Protein AF-A0A931ZQF8-F1 (afdb_monomer_lite)

Structure (mmCIF, N/CA/C/O backbone):
data_AF-A0A931ZQF8-F1
#
_entry.id   AF-A0A931ZQF8-F1
#
loop_
_atom_site.group_PDB
_atom_site.id
_atom_site.type_symbol
_atom_site.label_atom_id
_atom_site.label_alt_id
_atom_site.label_comp_id
_atom_site.label_asym_id
_atom_site.label_entity_id
_atom_site.label_seq_id
_atom_site.pdbx_PDB_ins_code
_atom_site.Cartn_x
_atom_site.Cartn_y
_atom_site.Cartn_z
_atom_site.occupancy
_atom_site.B_iso_or_equiv
_atom_site.auth_seq_id
_atom_site.auth_comp_id
_atom_site.auth_asym_id
_atom_site.auth_atom_id
_atom_site.pdbx_PDB_model_num
ATOM 1 N N . MET A 1 1 ? -2.826 -1.273 -15.864 1.00 60.41 1 MET A N 1
ATOM 2 C CA . MET A 1 1 ? -3.463 -1.025 -14.550 1.00 60.41 1 MET A CA 1
ATOM 3 C C . MET A 1 1 ? -2.415 -1.262 -13.481 1.00 60.41 1 MET A C 1
ATOM 5 O O . MET A 1 1 ? -1.889 -2.369 -13.415 1.00 60.41 1 MET A O 1
ATOM 9 N N . HIS A 1 2 ? -2.052 -0.219 -12.739 1.00 87.06 2 HIS A N 1
ATOM 10 C CA . HIS A 1 2 ? -0.838 -0.206 -11.914 1.00 87.06 2 HIS A CA 1
ATOM 11 C C . HIS A 1 2 ? -1.111 -0.041 -10.413 1.00 87.06 2 HIS A C 1
ATOM 13 O O . HIS A 1 2 ? -0.201 -0.251 -9.619 1.00 87.06 2 HIS A O 1
ATOM 19 N N . SER A 1 3 ? -2.354 0.259 -10.031 1.00 94.12 3 SER A N 1
ATOM 20 C CA . SER A 1 3 ? -2.765 0.504 -8.646 1.00 94.12 3 SER A CA 1
ATOM 21 C C . SER A 1 3 ? -3.720 -0.589 -8.164 1.00 94.12 3 SER A C 1
ATOM 23 O O . SER A 1 3 ? -4.728 -0.880 -8.817 1.00 94.12 3 SER A O 1
ATOM 25 N N . PHE A 1 4 ? -3.403 -1.203 -7.028 1.00 96.31 4 PHE A N 1
ATOM 26 C CA . PHE A 1 4 ? -4.136 -2.324 -6.440 1.00 96.31 4 PHE A CA 1
ATOM 27 C C . PHE A 1 4 ? -4.517 -1.999 -4.997 1.00 96.31 4 PHE A C 1
ATOM 29 O O . PHE A 1 4 ? -3.700 -1.491 -4.232 1.00 96.31 4 PHE A O 1
ATOM 36 N N . LEU A 1 5 ? -5.757 -2.312 -4.632 1.00 96.88 5 LEU A N 1
ATOM 37 C CA . LEU A 1 5 ? -6.289 -2.172 -3.285 1.00 96.88 5 LEU A CA 1
ATOM 38 C C . LEU A 1 5 ? -6.560 -3.562 -2.720 1.00 96.88 5 LEU A C 1
ATOM 40 O O . LEU A 1 5 ? -7.428 -4.271 -3.223 1.00 96.88 5 LEU A O 1
ATOM 44 N N . ILE A 1 6 ? -5.833 -3.938 -1.677 1.00 96.62 6 ILE A N 1
ATOM 45 C CA . ILE A 1 6 ? -6.006 -5.202 -0.970 1.00 96.62 6 ILE A CA 1
ATOM 46 C C . ILE A 1 6 ? -6.767 -4.928 0.319 1.00 96.62 6 ILE A C 1
ATOM 48 O O . ILE A 1 6 ? -6.332 -4.150 1.169 1.00 96.62 6 ILE A O 1
ATOM 52 N N . VAL A 1 7 ? -7.924 -5.567 0.454 1.00 95.81 7 VAL A N 1
ATOM 53 C CA . VAL A 1 7 ? -8.791 -5.426 1.622 1.00 95.81 7 VAL A CA 1
ATOM 54 C C . VAL A 1 7 ? -8.736 -6.719 2.420 1.00 95.81 7 VAL A C 1
ATOM 56 O O . VAL A 1 7 ? -9.152 -7.771 1.939 1.00 95.81 7 VAL A O 1
ATOM 59 N N . SER A 1 8 ? -8.196 -6.650 3.636 1.00 94.31 8 SER A N 1
ATOM 60 C CA . SER A 1 8 ? -8.073 -7.802 4.534 1.00 94.31 8 SER A CA 1
ATOM 61 C C . SER A 1 8 ? -7.915 -7.343 5.974 1.00 94.31 8 SER A C 1
ATOM 63 O O . SER A 1 8 ? -6.987 -6.596 6.282 1.00 94.31 8 SER A O 1
ATOM 65 N N . ARG A 1 9 ? -8.754 -7.851 6.884 1.00 92.00 9 ARG A N 1
ATOM 66 C CA . ARG A 1 9 ? -8.590 -7.624 8.334 1.00 92.00 9 ARG A CA 1
ATOM 67 C C . ARG A 1 9 ? -7.355 -8.327 8.898 1.00 92.00 9 ARG A C 1
ATOM 69 O O . ARG A 1 9 ? -6.797 -7.873 9.890 1.00 92.00 9 ARG A O 1
ATOM 76 N N . ASP A 1 10 ? -6.925 -9.408 8.257 1.00 90.62 10 ASP A N 1
ATOM 77 C CA . ASP A 1 10 ? -5.730 -10.151 8.630 1.00 90.62 10 ASP A CA 1
ATOM 78 C C . ASP A 1 10 ? -4.498 -9.536 7.939 1.00 90.62 10 ASP A C 1
ATOM 80 O O . ASP A 1 10 ? -4.316 -9.680 6.722 1.00 90.62 10 ASP A O 1
ATOM 84 N N . LYS A 1 11 ? -3.666 -8.840 8.735 1.00 88.88 11 LYS A N 1
ATOM 85 C CA . LYS A 1 11 ? -2.397 -8.219 8.303 1.00 88.88 11 LYS A CA 1
ATOM 86 C C . LYS A 1 11 ? -1.439 -9.249 7.713 1.00 88.88 11 LYS A C 1
ATOM 88 O O . LYS A 1 11 ? -0.795 -8.996 6.695 1.00 88.88 11 LYS A O 1
ATOM 93 N N . LYS A 1 12 ? -1.369 -10.427 8.334 1.00 85.50 12 LYS A N 1
ATOM 94 C CA . LYS A 1 12 ? -0.458 -11.499 7.940 1.00 85.50 12 LYS A CA 1
ATOM 95 C C . LYS A 1 12 ? -0.829 -12.033 6.570 1.00 85.50 12 LYS A C 1
ATOM 97 O O . LYS A 1 12 ? 0.009 -12.071 5.669 1.00 85.50 12 LYS A O 1
ATOM 102 N N . LYS A 1 13 ? -2.108 -12.353 6.388 1.00 86.88 13 LYS A N 1
ATOM 103 C CA . LYS A 1 13 ? -2.641 -12.816 5.106 1.00 86.88 13 LYS A CA 1
ATOM 104 C C . LYS A 1 13 ? -2.420 -11.806 3.981 1.00 86.88 13 LYS A C 1
ATOM 106 O O . LYS A 1 13 ? -1.996 -12.192 2.892 1.00 86.88 13 LYS A O 1
ATOM 111 N N . ALA A 1 14 ? -2.665 -10.523 4.248 1.00 91.44 14 ALA A N 1
ATOM 112 C CA . ALA A 1 14 ? -2.445 -9.467 3.267 1.00 91.44 14 ALA A CA 1
ATOM 113 C C . ALA A 1 14 ? -0.979 -9.391 2.835 1.00 91.44 14 ALA A C 1
ATOM 115 O O . ALA A 1 14 ? -0.698 -9.419 1.641 1.00 91.44 14 ALA A O 1
ATOM 116 N N . SER A 1 15 ? -0.042 -9.367 3.788 1.00 89.88 15 SER A N 1
ATOM 117 C CA . SER A 1 15 ? 1.390 -9.254 3.480 1.00 89.88 15 SER A CA 1
ATOM 118 C C . SER A 1 15 ? 1.901 -10.434 2.641 1.00 89.88 15 SER A C 1
ATOM 120 O O . SER A 1 15 ? 2.680 -10.255 1.704 1.00 89.88 15 SER A O 1
ATOM 122 N N . LEU A 1 16 ? 1.407 -11.643 2.917 1.00 86.44 16 LEU A N 1
ATOM 123 C CA . LEU A 1 16 ? 1.745 -12.846 2.153 1.00 86.44 16 LEU A CA 1
ATOM 124 C C . LEU A 1 16 ? 1.188 -12.805 0.734 1.00 86.44 16 LEU A C 1
ATOM 126 O O . LEU A 1 16 ? 1.933 -13.030 -0.221 1.00 86.44 16 LEU A O 1
ATOM 130 N N . TYR A 1 17 ? -0.087 -12.438 0.590 1.00 90.81 17 TYR A N 1
ATOM 131 C CA . TYR A 1 17 ? -0.686 -12.239 -0.724 1.00 90.81 17 TYR A CA 1
ATOM 132 C C . TYR A 1 17 ? 0.074 -11.177 -1.528 1.00 90.81 17 TYR A C 1
ATOM 134 O O . TYR A 1 17 ? 0.361 -11.398 -2.698 1.00 90.81 17 TYR A O 1
ATOM 142 N N . ILE A 1 18 ? 0.440 -10.046 -0.912 1.00 93.81 18 ILE A N 1
ATOM 143 C CA . ILE A 1 18 ? 1.202 -8.967 -1.561 1.00 93.81 18 ILE A CA 1
ATOM 144 C C . ILE A 1 18 ? 2.549 -9.481 -2.062 1.00 93.81 18 ILE A C 1
ATOM 146 O O . ILE A 1 18 ? 2.910 -9.227 -3.210 1.00 93.81 18 ILE A O 1
ATOM 150 N N . SER A 1 19 ? 3.281 -10.211 -1.220 1.0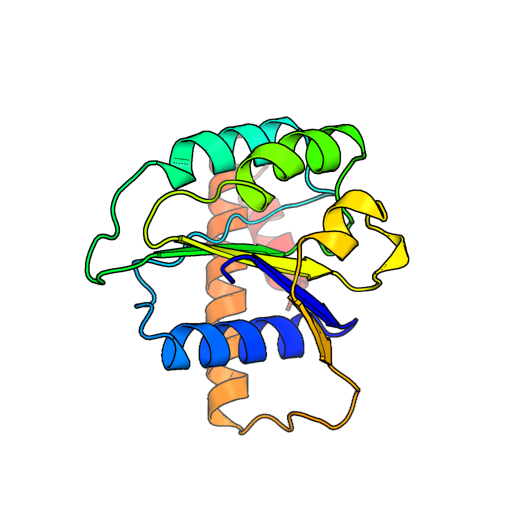0 90.94 19 SER A N 1
ATOM 151 C CA . SER A 1 19 ? 4.587 -10.769 -1.573 1.00 90.94 19 SER A CA 1
ATOM 152 C C . SER A 1 19 ? 4.494 -11.703 -2.785 1.00 90.94 19 SER A C 1
ATOM 154 O O . SER A 1 19 ? 5.212 -11.521 -3.771 1.00 90.94 19 SER A O 1
ATOM 156 N N . ASP A 1 20 ? 3.553 -12.651 -2.763 1.00 89.31 20 ASP A N 1
ATOM 157 C CA . ASP A 1 20 ? 3.325 -13.577 -3.876 1.00 89.31 20 ASP A CA 1
ATOM 158 C C . ASP A 1 20 ? 2.825 -12.854 -5.139 1.00 89.31 20 ASP A C 1
ATOM 160 O O . ASP A 1 20 ? 3.330 -13.078 -6.242 1.00 89.31 20 ASP A O 1
ATOM 164 N N . PHE A 1 21 ? 1.891 -11.915 -4.983 1.00 92.56 21 PHE A N 1
ATOM 165 C CA . PHE A 1 21 ? 1.364 -11.090 -6.066 1.00 92.56 21 PHE A CA 1
ATOM 166 C C . PHE A 1 21 ? 2.474 -10.305 -6.776 1.00 92.56 21 PHE A C 1
ATOM 168 O O . PHE A 1 21 ? 2.568 -10.337 -8.006 1.00 92.56 21 PHE A O 1
ATOM 175 N N . LEU A 1 22 ? 3.345 -9.630 -6.022 1.00 94.31 22 LEU A N 1
ATOM 176 C CA . LEU A 1 22 ? 4.450 -8.847 -6.576 1.00 94.31 22 LEU A CA 1
ATOM 177 C C . LEU A 1 22 ? 5.525 -9.740 -7.206 1.00 94.31 22 LEU A C 1
ATOM 179 O O . LEU A 1 22 ? 6.027 -9.418 -8.286 1.00 94.31 22 LEU A O 1
ATOM 183 N N . LYS A 1 23 ? 5.811 -10.901 -6.606 1.00 91.38 23 LYS A N 1
ATOM 184 C CA . LYS A 1 23 ? 6.707 -11.910 -7.188 1.00 91.38 23 LYS A CA 1
ATOM 185 C C . LYS A 1 23 ? 6.186 -12.409 -8.537 1.00 91.38 23 LYS A C 1
ATOM 187 O O . LYS A 1 23 ? 6.939 -12.433 -9.508 1.00 91.38 23 LYS A O 1
ATOM 192 N N . LYS A 1 24 ? 4.892 -12.734 -8.637 1.00 91.00 24 LYS A N 1
ATOM 193 C CA . LYS A 1 24 ? 4.228 -13.129 -9.897 1.00 91.00 24 LYS A CA 1
ATOM 194 C C . LYS A 1 24 ? 4.238 -12.017 -10.948 1.00 91.00 24 LYS A C 1
ATOM 196 O O . LYS A 1 24 ? 4.212 -12.301 -12.142 1.00 91.00 24 LYS A O 1
ATOM 201 N N . LYS A 1 25 ? 4.308 -10.751 -10.524 1.00 91.12 25 LYS A N 1
ATOM 202 C CA . LYS A 1 25 ? 4.503 -9.583 -11.400 1.00 91.12 25 LYS A CA 1
ATOM 203 C C . LYS A 1 25 ? 5.967 -9.335 -11.787 1.00 91.12 25 LYS A C 1
ATOM 205 O O . LYS A 1 25 ? 6.227 -8.404 -12.543 1.00 91.12 25 LYS A O 1
ATOM 210 N N . GLY A 1 26 ? 6.907 -10.155 -11.313 1.00 91.75 26 GLY A N 1
ATOM 211 C CA . GLY A 1 26 ? 8.332 -10.037 -11.627 1.00 91.75 26 GLY A CA 1
ATOM 212 C C . GLY A 1 26 ? 9.047 -8.914 -10.873 1.00 91.75 26 GLY A C 1
ATOM 213 O O . GLY A 1 26 ? 10.108 -8.472 -11.313 1.00 91.75 26 GLY A O 1
ATOM 214 N N . ILE A 1 27 ? 8.478 -8.436 -9.762 1.00 93.62 27 ILE A N 1
ATOM 215 C CA . ILE A 1 27 ? 9.121 -7.443 -8.899 1.00 93.62 27 ILE A CA 1
ATOM 216 C C . ILE A 1 27 ? 10.059 -8.168 -7.935 1.00 93.62 27 ILE A C 1
ATOM 218 O O . ILE A 1 27 ? 9.642 -9.071 -7.207 1.00 93.62 27 ILE A O 1
ATOM 222 N N . TYR A 1 28 ? 11.333 -7.778 -7.922 1.00 89.12 28 TYR A N 1
ATOM 223 C CA . TYR A 1 28 ? 12.295 -8.331 -6.973 1.00 89.12 28 TYR A CA 1
ATOM 224 C C . TYR A 1 28 ? 12.114 -7.695 -5.590 1.00 89.12 28 TYR A C 1
ATOM 226 O O . TYR A 1 28 ? 11.803 -6.509 -5.521 1.00 89.12 28 TYR A O 1
ATOM 234 N N . PRO A 1 29 ? 12.392 -8.419 -4.487 1.00 88.94 29 PRO A N 1
ATOM 235 C CA . PRO A 1 29 ? 12.252 -7.877 -3.133 1.00 88.94 29 PRO A CA 1
ATOM 236 C C . PRO A 1 29 ? 13.001 -6.559 -2.895 1.00 88.94 29 PRO A C 1
ATOM 238 O O . PRO A 1 29 ? 12.500 -5.689 -2.193 1.00 88.94 29 PRO A O 1
ATOM 241 N N . ILE A 1 30 ? 14.171 -6.387 -3.520 1.00 89.06 30 ILE A N 1
ATOM 242 C CA . ILE A 1 30 ? 14.976 -5.159 -3.423 1.00 89.06 30 ILE A CA 1
ATOM 243 C C . ILE A 1 30 ? 14.318 -3.941 -4.095 1.00 89.06 30 ILE A C 1
ATOM 245 O O . ILE A 1 30 ? 14.637 -2.804 -3.767 1.00 89.06 30 ILE A O 1
ATOM 249 N N . ASP A 1 31 ? 13.377 -4.175 -5.010 1.00 93.88 31 ASP A N 1
ATOM 250 C CA . ASP A 1 31 ? 12.631 -3.142 -5.729 1.00 93.88 31 ASP A CA 1
ATOM 251 C C . ASP A 1 31 ? 11.265 -2.855 -5.078 1.00 93.88 31 ASP A C 1
ATOM 253 O O . ASP A 1 31 ? 10.419 -2.183 -5.673 1.00 93.88 31 ASP A O 1
ATOM 257 N N . ILE A 1 32 ? 11.016 -3.374 -3.870 1.00 93.56 32 ILE A N 1
ATOM 258 C CA . ILE A 1 32 ? 9.794 -3.117 -3.104 1.00 93.56 32 ILE A CA 1
ATOM 259 C C . ILE A 1 32 ? 10.096 -2.069 -2.032 1.00 93.56 32 ILE A C 1
ATOM 261 O O . ILE A 1 32 ? 10.856 -2.311 -1.097 1.00 93.56 32 ILE A O 1
ATOM 265 N N . SER A 1 33 ? 9.460 -0.905 -2.140 1.00 92.56 33 SER A N 1
ATOM 266 C CA . SER A 1 33 ? 9.450 0.102 -1.082 1.00 92.56 33 SER A CA 1
ATOM 267 C C . SER A 1 33 ? 8.220 -0.100 -0.205 1.00 92.56 33 SER A C 1
ATOM 269 O O . SER A 1 33 ? 7.090 0.038 -0.672 1.00 92.56 33 SER A O 1
ATOM 271 N N . GLN A 1 34 ? 8.439 -0.431 1.064 1.00 92.38 34 GLN A N 1
ATOM 272 C CA . GLN A 1 34 ? 7.371 -0.643 2.035 1.00 92.38 34 GLN A CA 1
ATOM 273 C C . GLN A 1 34 ? 7.675 0.128 3.325 1.00 92.38 34 GLN A C 1
ATOM 275 O O . GLN A 1 34 ? 8.349 -0.404 4.211 1.00 92.38 34 GLN A O 1
ATOM 280 N N . PRO A 1 35 ? 7.236 1.395 3.425 1.00 88.50 35 PRO A N 1
ATOM 281 C CA . PRO A 1 35 ? 7.379 2.172 4.648 1.00 88.50 35 PRO A CA 1
ATOM 282 C C . PRO A 1 35 ? 6.553 1.563 5.787 1.00 88.50 35 PRO A C 1
ATOM 284 O O . PRO A 1 35 ? 5.494 0.976 5.564 1.00 88.50 35 PRO A O 1
ATOM 287 N N . VAL A 1 36 ? 7.047 1.715 7.014 1.00 86.19 36 VAL A N 1
ATOM 288 C CA . VAL A 1 36 ? 6.371 1.249 8.230 1.00 86.19 36 VAL A CA 1
ATOM 289 C C . VAL A 1 36 ? 5.747 2.448 8.931 1.00 86.19 36 VAL A C 1
ATOM 291 O O . VAL A 1 36 ? 6.429 3.442 9.167 1.00 86.19 36 VAL A O 1
ATOM 294 N N . TYR A 1 37 ? 4.471 2.333 9.294 1.00 86.38 37 TYR A N 1
ATOM 295 C CA . TYR A 1 37 ? 3.711 3.393 9.955 1.00 86.38 37 TYR A CA 1
ATOM 296 C C . TYR A 1 37 ? 3.374 3.002 11.394 1.00 86.38 37 TYR A C 1
ATOM 298 O O . TYR A 1 37 ? 3.064 1.845 11.685 1.00 86.38 37 TYR A O 1
ATOM 306 N N . GLU A 1 38 ? 3.443 3.963 12.314 1.00 78.44 38 GLU A N 1
ATOM 307 C CA . GLU A 1 38 ? 3.040 3.748 13.714 1.00 78.44 38 GLU A CA 1
ATOM 308 C C . GLU A 1 38 ? 1.580 4.100 13.974 1.00 78.44 38 GLU A C 1
ATOM 310 O O . GLU A 1 38 ? 0.975 3.587 14.910 1.00 78.44 38 GLU A O 1
ATOM 315 N N . LYS A 1 39 ? 1.045 5.005 13.159 1.00 89.94 39 LYS A N 1
ATOM 316 C CA . LYS A 1 39 ? -0.303 5.559 13.237 1.00 89.94 39 LYS A CA 1
ATOM 317 C C . LYS A 1 39 ? -0.902 5.571 11.830 1.00 89.94 39 LYS A C 1
ATOM 319 O O . LYS A 1 39 ? -0.324 5.003 10.901 1.00 89.94 39 LYS A O 1
ATOM 324 N N . ALA A 1 40 ? -2.050 6.223 11.675 1.00 94.25 40 ALA A N 1
ATOM 325 C CA . ALA A 1 40 ? -2.625 6.487 10.364 1.00 94.25 40 ALA A CA 1
ATOM 326 C C . ALA A 1 40 ? -1.610 7.196 9.450 1.00 94.25 40 ALA A C 1
ATOM 328 O O . ALA A 1 40 ? -0.876 8.077 9.900 1.00 94.25 40 ALA A O 1
ATOM 329 N N . VAL A 1 41 ? -1.598 6.819 8.171 1.00 96.75 41 VAL A N 1
ATOM 330 C CA . VAL A 1 41 ? -0.707 7.403 7.160 1.00 96.75 41 VAL A CA 1
ATOM 331 C C . VAL A 1 41 ? -1.080 8.868 6.956 1.00 96.75 41 VAL A C 1
ATOM 333 O O . VAL A 1 41 ? -2.206 9.176 6.552 1.00 96.75 41 VAL A O 1
ATOM 336 N N . GLY A 1 42 ? -0.138 9.762 7.252 1.00 97.06 42 GLY A N 1
ATOM 337 C CA . GLY A 1 42 ? -0.310 11.207 7.162 1.00 97.06 42 GLY A CA 1
ATOM 338 C C . GLY A 1 42 ? 0.177 11.794 5.837 1.00 97.06 42 GLY A C 1
ATOM 339 O O . GLY A 1 42 ? 0.759 11.120 4.986 1.00 97.06 42 GLY A O 1
ATOM 340 N N . ILE A 1 43 ? -0.051 13.096 5.649 1.00 95.81 43 ILE A N 1
ATOM 341 C CA . ILE A 1 43 ? 0.337 13.791 4.411 1.00 95.81 43 ILE A CA 1
ATOM 342 C C . ILE A 1 43 ? 1.853 13.747 4.164 1.00 95.81 43 ILE A C 1
ATOM 344 O O . ILE A 1 43 ? 2.285 13.629 3.017 1.00 95.81 43 ILE A O 1
ATOM 348 N N . GLU A 1 44 ? 2.668 13.805 5.220 1.00 94.69 44 GLU A N 1
ATOM 349 C CA . GLU A 1 44 ? 4.127 13.784 5.080 1.00 94.69 44 GLU A CA 1
ATOM 350 C C . GLU A 1 44 ? 4.640 12.406 4.640 1.00 94.69 44 GLU A C 1
ATOM 352 O O . GLU A 1 44 ? 5.536 12.320 3.800 1.00 94.69 44 GLU A O 1
ATOM 357 N N . ASP A 1 45 ? 4.002 11.325 5.094 1.00 95.44 45 ASP A N 1
ATOM 358 C CA . ASP A 1 45 ? 4.284 9.968 4.616 1.00 95.44 45 ASP A CA 1
ATOM 359 C C . ASP A 1 45 ? 4.057 9.856 3.105 1.00 95.44 45 ASP A C 1
ATOM 361 O O . ASP A 1 45 ? 4.895 9.327 2.369 1.00 95.44 45 ASP A O 1
ATOM 365 N N . VAL A 1 46 ? 2.944 10.414 2.621 1.00 95.25 46 VAL A N 1
ATOM 366 C CA . VAL A 1 46 ? 2.605 10.426 1.194 1.00 95.25 46 VAL A CA 1
ATOM 367 C C . VAL A 1 46 ? 3.579 11.285 0.394 1.00 95.25 46 VAL A C 1
ATOM 369 O O . VAL A 1 46 ? 3.992 10.885 -0.693 1.00 95.25 46 VAL A O 1
ATOM 372 N N . ARG A 1 47 ? 4.020 12.429 0.923 1.00 93.44 47 ARG A N 1
ATOM 373 C CA . ARG A 1 47 ? 5.064 13.245 0.280 1.00 93.44 47 ARG A CA 1
ATOM 374 C C . ARG A 1 47 ? 6.390 12.499 0.179 1.00 93.44 47 ARG A C 1
ATOM 376 O O . ARG A 1 47 ? 7.071 12.593 -0.841 1.00 93.44 47 ARG A O 1
ATOM 383 N N . ASN A 1 48 ? 6.750 11.724 1.197 1.00 93.44 48 ASN A N 1
ATOM 384 C CA . ASN A 1 48 ? 7.944 10.884 1.159 1.00 93.44 48 ASN A CA 1
ATOM 385 C C . ASN A 1 48 ? 7.814 9.760 0.122 1.00 93.44 48 ASN A C 1
ATOM 387 O O . ASN A 1 48 ? 8.761 9.516 -0.627 1.00 93.44 48 ASN A O 1
ATOM 391 N N . ILE A 1 49 ? 6.629 9.153 -0.008 1.00 93.50 49 ILE A N 1
ATOM 392 C CA . ILE A 1 49 ? 6.315 8.213 -1.094 1.00 93.50 49 ILE A CA 1
ATOM 393 C C . ILE A 1 49 ? 6.454 8.886 -2.465 1.00 93.50 49 ILE A C 1
ATOM 395 O O . ILE A 1 49 ? 7.103 8.344 -3.353 1.00 93.50 49 ILE A O 1
ATOM 399 N N . GLN A 1 50 ? 5.894 10.082 -2.652 1.00 92.00 50 GLN A N 1
ATOM 400 C CA . GLN A 1 50 ? 5.984 10.829 -3.913 1.00 92.00 50 GLN A CA 1
ATOM 401 C C . GLN A 1 50 ? 7.427 11.177 -4.301 1.00 92.00 50 GLN A C 1
ATOM 403 O O . GLN A 1 50 ? 7.732 11.293 -5.485 1.00 92.00 50 GLN A O 1
ATOM 408 N N . LYS A 1 51 ? 8.331 11.327 -3.330 1.00 90.44 51 LYS A N 1
ATOM 409 C CA . LYS A 1 51 ? 9.766 11.485 -3.599 1.00 90.44 51 LYS A CA 1
ATOM 410 C C . LYS A 1 51 ? 10.405 10.143 -3.961 1.00 90.44 51 LYS A C 1
ATOM 412 O O . LYS A 1 51 ? 11.115 10.048 -4.960 1.00 90.44 51 LYS A O 1
ATOM 417 N N . SER A 1 52 ? 10.133 9.088 -3.189 1.00 87.94 52 SER A N 1
ATOM 418 C CA . SER A 1 52 ? 10.749 7.770 -3.395 1.00 87.94 52 SER A CA 1
ATOM 419 C C . SER A 1 52 ? 10.276 7.072 -4.676 1.00 87.94 52 SER A C 1
ATOM 421 O O . SER A 1 52 ? 11.018 6.303 -5.299 1.00 87.94 52 SER A O 1
ATOM 423 N N . ILE A 1 53 ? 9.056 7.372 -5.130 1.00 88.62 53 ILE A N 1
ATOM 424 C CA . ILE A 1 53 ? 8.463 6.805 -6.342 1.00 88.62 53 ILE A CA 1
ATOM 425 C C . ILE A 1 53 ? 9.170 7.267 -7.625 1.00 88.62 53 ILE A C 1
ATOM 427 O O . ILE A 1 53 ? 9.060 6.591 -8.643 1.00 88.62 53 ILE A O 1
ATOM 431 N N . LEU A 1 54 ? 10.012 8.300 -7.572 1.00 86.62 54 LEU A N 1
ATOM 432 C CA . LEU A 1 54 ? 10.776 8.777 -8.729 1.00 86.62 54 LEU A CA 1
ATOM 433 C C . LEU A 1 54 ? 12.065 7.980 -8.997 1.00 86.62 54 LEU A C 1
ATOM 435 O O . LEU A 1 54 ? 12.580 8.005 -10.113 1.00 86.62 54 LEU A O 1
ATOM 439 N N . PHE A 1 55 ? 12.589 7.245 -8.010 1.00 87.19 55 PHE A N 1
ATOM 440 C CA . PHE A 1 55 ? 13.821 6.466 -8.194 1.00 87.19 55 PHE A CA 1
ATOM 441 C C . PHE A 1 55 ? 13.614 5.251 -9.110 1.00 87.19 55 PHE A C 1
ATOM 443 O O . PHE A 1 55 ? 12.561 4.617 -9.091 1.00 87.19 55 PHE A O 1
ATOM 450 N N . LYS A 1 56 ? 14.618 4.875 -9.901 1.00 88.81 56 LYS A N 1
ATOM 451 C CA . LYS A 1 56 ? 14.539 3.661 -10.730 1.00 88.81 56 LYS A CA 1
ATOM 452 C C . LYS A 1 56 ? 14.623 2.392 -9.860 1.00 88.81 56 LYS A C 1
ATOM 454 O O . LYS A 1 56 ? 15.208 2.459 -8.779 1.00 88.81 56 LYS A O 1
ATOM 459 N N . PRO A 1 57 ? 14.050 1.255 -10.301 1.00 91.19 57 PRO A N 1
ATOM 460 C CA . PRO A 1 57 ? 14.342 -0.040 -9.684 1.00 91.19 57 PRO A CA 1
ATOM 461 C C . PRO A 1 57 ? 15.853 -0.319 -9.701 1.00 91.19 57 PRO A C 1
ATOM 463 O O . PRO A 1 57 ? 16.555 0.084 -10.629 1.00 91.19 57 PRO A O 1
ATOM 466 N N . PHE A 1 58 ? 16.338 -1.015 -8.678 1.00 88.38 58 PHE A N 1
ATOM 467 C CA . PHE A 1 58 ? 17.725 -1.449 -8.537 1.00 88.38 58 PHE A CA 1
ATOM 468 C C . PHE A 1 58 ? 18.044 -2.662 -9.409 1.00 88.38 58 PHE A C 1
ATOM 470 O O . PHE A 1 58 ? 19.138 -2.739 -9.964 1.00 88.38 58 PHE A O 1
ATOM 477 N N . LYS A 1 59 ? 17.118 -3.624 -9.513 1.00 87.12 59 LYS A N 1
ATOM 478 C CA . LYS A 1 59 ? 17.359 -4.892 -10.222 1.00 87.12 59 LYS A CA 1
ATOM 479 C C . LYS A 1 59 ? 16.375 -5.137 -11.361 1.00 87.12 59 LYS A C 1
ATOM 481 O O . LYS A 1 59 ? 16.774 -5.531 -12.455 1.00 87.12 59 LYS A O 1
ATOM 486 N N . GLY A 1 60 ? 15.087 -4.983 -11.091 1.00 85.88 60 GLY A N 1
ATOM 487 C CA . GLY A 1 60 ? 14.011 -5.278 -12.024 1.00 85.88 60 GLY A CA 1
ATOM 488 C C . GLY A 1 60 ? 13.793 -4.194 -13.075 1.00 85.88 60 GLY A C 1
ATOM 489 O O . GLY A 1 60 ? 14.376 -3.116 -13.041 1.00 85.88 60 GLY A O 1
ATOM 490 N N . LYS A 1 61 ? 12.877 -4.469 -14.009 1.00 89.00 61 LYS A N 1
ATOM 491 C CA . LYS A 1 61 ? 12.360 -3.456 -14.949 1.00 89.00 61 LYS A CA 1
ATOM 492 C C . LYS A 1 61 ? 11.326 -2.534 -14.303 1.00 89.00 61 LYS A C 1
ATOM 494 O O . LYS A 1 61 ? 11.071 -1.446 -14.815 1.00 89.00 61 LYS A O 1
ATOM 499 N N . SER A 1 62 ? 10.742 -2.987 -13.197 1.00 92.38 62 SER A N 1
ATOM 500 C CA . SER A 1 62 ? 9.651 -2.346 -12.478 1.00 92.38 62 SER A CA 1
ATOM 501 C C . SER A 1 62 ? 9.897 -2.409 -10.979 1.00 92.38 62 SER A C 1
ATOM 503 O O . SER A 1 62 ? 10.604 -3.296 -10.502 1.00 92.38 62 SER A O 1
ATOM 505 N N . LYS A 1 63 ? 9.281 -1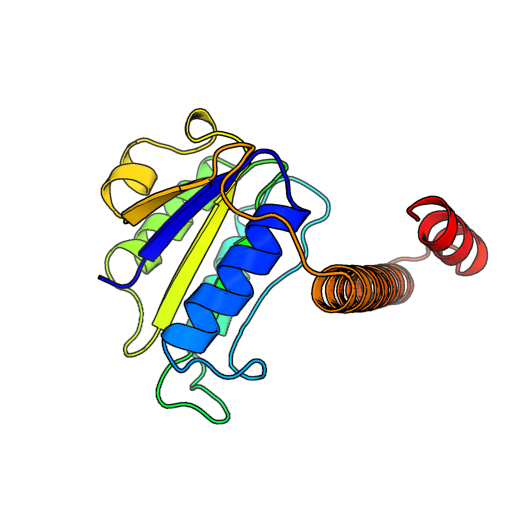.486 -10.244 1.00 94.00 63 LYS A N 1
ATOM 506 C CA . LYS A 1 63 ? 9.303 -1.449 -8.779 1.00 94.00 63 LYS A CA 1
ATOM 507 C C . LYS A 1 63 ? 7.894 -1.446 -8.206 1.00 94.00 63 LYS A C 1
ATOM 509 O O . LYS A 1 63 ? 6.931 -1.174 -8.928 1.00 94.00 63 LYS A O 1
ATOM 514 N N . ALA A 1 64 ? 7.781 -1.694 -6.908 1.00 95.69 64 ALA A N 1
ATOM 515 C CA . ALA A 1 64 ? 6.513 -1.600 -6.200 1.00 95.69 64 ALA A CA 1
ATOM 516 C C . ALA A 1 64 ? 6.603 -0.676 -4.986 1.00 95.69 64 ALA A C 1
ATOM 518 O O . ALA A 1 64 ? 7.619 -0.642 -4.295 1.00 95.69 64 ALA A O 1
ATOM 519 N N . ILE A 1 65 ? 5.516 0.042 -4.712 1.00 95.88 65 ILE A N 1
ATOM 520 C CA . ILE A 1 65 ? 5.292 0.722 -3.437 1.00 95.88 65 ILE A CA 1
ATOM 521 C C . ILE A 1 65 ? 4.130 0.041 -2.733 1.00 95.88 65 ILE A C 1
ATOM 523 O O . ILE A 1 65 ? 3.045 -0.073 -3.303 1.00 95.88 65 ILE A O 1
ATOM 527 N N . VAL A 1 66 ? 4.366 -0.398 -1.501 1.00 96.44 66 VAL A N 1
ATOM 528 C CA . VAL A 1 66 ? 3.371 -1.054 -0.655 1.00 96.44 66 VAL A CA 1
ATOM 529 C C . VAL A 1 66 ? 3.052 -0.146 0.527 1.00 96.44 66 VAL A C 1
ATOM 531 O O . VAL A 1 66 ? 3.919 0.144 1.348 1.00 96.44 66 VAL A O 1
ATOM 534 N N . ILE A 1 67 ? 1.798 0.292 0.610 1.00 96.25 67 ILE A N 1
ATOM 535 C CA . ILE A 1 67 ? 1.261 1.138 1.676 1.00 96.25 67 ILE A CA 1
ATOM 536 C C . ILE A 1 67 ? 0.346 0.271 2.546 1.00 96.25 67 ILE A C 1
ATOM 538 O O . ILE A 1 67 ? -0.811 0.036 2.199 1.00 96.25 67 ILE A O 1
ATOM 542 N N . GLU A 1 68 ? 0.856 -0.229 3.672 1.00 95.50 68 GLU A N 1
ATOM 543 C CA . GLU A 1 68 ? 0.065 -0.985 4.655 1.00 95.50 68 GLU A CA 1
ATOM 544 C C . GLU A 1 68 ? -0.553 -0.030 5.691 1.00 95.50 68 GLU A C 1
ATOM 546 O O . GLU A 1 68 ? 0.026 0.249 6.739 1.00 95.50 68 GLU A O 1
ATOM 551 N N . ALA A 1 69 ? -1.749 0.482 5.401 1.00 95.44 69 ALA A N 1
ATOM 552 C CA . ALA A 1 69 ? -2.420 1.526 6.176 1.00 95.44 69 ALA A CA 1
ATOM 553 C C . ALA A 1 69 ? -3.499 0.961 7.112 1.00 95.44 69 ALA A C 1
ATOM 555 O O . ALA A 1 69 ? -4.686 1.274 6.999 1.00 95.44 69 ALA A O 1
ATOM 556 N N . TYR A 1 70 ? -3.097 0.099 8.046 1.00 93.75 70 TYR A N 1
ATOM 557 C CA . TYR A 1 70 ? -4.059 -0.586 8.915 1.00 93.75 70 TYR A CA 1
ATOM 558 C C . TYR A 1 70 ? -4.739 0.297 9.961 1.00 93.75 70 TYR A C 1
ATOM 560 O O . TYR A 1 70 ? -5.873 0.014 10.335 1.00 93.75 70 TYR A O 1
ATOM 568 N N . GLU A 1 71 ? -4.082 1.382 10.362 1.00 93.62 71 GLU A N 1
ATOM 569 C CA . GLU A 1 71 ? -4.662 2.421 11.222 1.00 93.62 71 GLU A CA 1
ATOM 570 C C . GLU A 1 71 ? -5.402 3.503 10.403 1.00 93.62 71 GLU A C 1
ATOM 572 O O . GLU A 1 71 ? -5.875 4.493 10.953 1.00 93.62 71 GLU A O 1
ATOM 577 N N . GLY A 1 72 ? -5.503 3.326 9.078 1.00 95.44 72 GLY A N 1
ATOM 578 C CA . GLY A 1 72 ? -6.126 4.263 8.143 1.00 95.44 72 GLY A CA 1
ATOM 579 C C . GLY A 1 72 ? -5.144 5.213 7.449 1.00 95.44 72 GLY A C 1
ATOM 580 O O . GLY A 1 72 ? -3.933 5.180 7.669 1.00 95.44 72 GLY A O 1
ATOM 581 N N . ILE A 1 73 ? -5.691 6.059 6.576 1.00 97.25 73 ILE A N 1
ATOM 582 C CA . ILE A 1 73 ? -4.985 7.124 5.848 1.00 97.25 73 ILE A CA 1
ATOM 583 C C . ILE A 1 73 ? -5.784 8.409 6.071 1.00 97.25 73 ILE A C 1
ATOM 585 O O . ILE A 1 73 ? -7.000 8.397 5.865 1.00 97.25 73 ILE A O 1
ATOM 589 N N . THR A 1 74 ? -5.146 9.509 6.481 1.00 97.62 74 THR A N 1
ATOM 590 C CA . THR A 1 74 ? -5.878 10.771 6.696 1.00 97.62 74 THR A CA 1
ATOM 591 C C . THR A 1 74 ? -6.454 11.301 5.384 1.00 97.62 74 THR A C 1
ATOM 593 O O . THR A 1 74 ? -5.931 11.019 4.306 1.00 97.62 74 THR A O 1
ATOM 596 N N . THR A 1 75 ? -7.525 12.089 5.445 1.00 96.50 75 THR A N 1
ATOM 597 C CA . THR A 1 75 ? -8.180 12.639 4.247 1.00 96.50 75 THR A CA 1
ATOM 598 C C . THR A 1 75 ? -7.205 13.427 3.367 1.00 96.50 75 THR A C 1
ATOM 600 O O . THR A 1 75 ? -7.200 13.280 2.145 1.00 96.50 75 THR A O 1
ATOM 603 N N . GLU A 1 76 ? -6.322 14.223 3.971 1.00 97.06 76 GLU A N 1
ATOM 604 C CA . GLU A 1 76 ? -5.302 15.004 3.266 1.00 97.06 76 GLU A CA 1
ATOM 605 C C . GLU A 1 76 ? -4.281 14.097 2.574 1.00 97.06 76 GLU A C 1
ATOM 607 O O . GLU A 1 76 ? -3.898 14.344 1.430 1.00 97.06 76 GLU A O 1
ATOM 612 N N . ALA A 1 77 ? -3.868 13.021 3.248 1.00 97.19 77 ALA A N 1
ATOM 613 C CA . ALA A 1 77 ? -2.967 12.021 2.696 1.00 97.19 77 ALA A CA 1
ATOM 614 C C . ALA A 1 77 ? -3.614 11.270 1.522 1.00 97.19 77 ALA A C 1
ATOM 616 O O . ALA A 1 77 ? -2.977 11.082 0.486 1.00 97.19 77 ALA A O 1
ATOM 617 N N . GLN A 1 78 ? -4.897 10.917 1.626 1.00 97.56 78 GLN A N 1
ATOM 618 C CA . GLN A 1 78 ? -5.645 10.309 0.524 1.00 97.56 78 GLN A CA 1
ATOM 619 C C . GLN A 1 78 ? -5.720 11.242 -0.687 1.00 97.56 78 GLN A C 1
ATOM 621 O O . GLN A 1 78 ? -5.392 10.833 -1.797 1.00 97.56 78 GLN A O 1
ATOM 626 N N . ASN A 1 79 ? -6.052 12.517 -0.485 1.00 96.00 79 ASN A N 1
ATOM 627 C CA . ASN A 1 79 ? -6.069 13.491 -1.576 1.00 96.00 79 ASN A CA 1
ATOM 628 C C . ASN A 1 79 ? -4.688 13.645 -2.236 1.00 96.00 79 ASN A C 1
ATOM 630 O O . ASN A 1 79 ? -4.592 13.701 -3.460 1.00 96.00 79 ASN A O 1
ATOM 634 N N . ALA A 1 80 ? -3.607 13.638 -1.452 1.00 94.94 80 ALA A N 1
ATOM 635 C CA . ALA A 1 80 ? -2.248 13.663 -1.989 1.00 94.94 80 ALA A CA 1
ATOM 636 C C . ALA A 1 80 ? -1.881 12.377 -2.766 1.00 94.94 80 ALA A C 1
ATOM 638 O O . ALA A 1 80 ? -1.123 12.443 -3.738 1.00 94.94 80 ALA A O 1
ATOM 639 N N . LEU A 1 81 ? -2.427 11.215 -2.385 1.00 95.38 81 LEU A N 1
ATOM 640 C CA . LEU A 1 81 ? -2.223 9.948 -3.098 1.00 95.38 81 LEU A CA 1
ATOM 641 C C . LEU A 1 81 ? -2.895 9.925 -4.475 1.00 95.38 81 LEU A C 1
ATOM 643 O O . LEU A 1 81 ? -2.395 9.235 -5.362 1.00 95.38 81 LEU A O 1
ATOM 647 N N . LEU A 1 82 ? -3.979 10.679 -4.692 1.00 93.75 82 LEU A N 1
ATOM 648 C CA . LEU A 1 82 ? -4.699 10.678 -5.975 1.00 93.75 82 LEU A CA 1
ATOM 649 C C . LEU A 1 82 ? -3.766 10.946 -7.158 1.00 93.75 82 LEU A C 1
ATOM 651 O O . LEU A 1 82 ? -3.809 10.207 -8.138 1.00 93.75 82 LEU A O 1
ATOM 655 N N . LYS A 1 83 ? -2.845 11.908 -7.014 1.00 88.94 83 LYS A N 1
ATOM 656 C CA . LYS A 1 83 ? -1.888 12.272 -8.066 1.00 88.94 83 LYS A CA 1
ATOM 657 C C . LYS A 1 83 ? -1.060 11.078 -8.557 1.00 88.94 83 LYS A C 1
ATOM 659 O O . LYS A 1 83 ? -0.854 10.929 -9.754 1.00 88.94 83 LYS A O 1
ATOM 664 N N . ILE A 1 84 ? -0.593 10.219 -7.647 1.00 90.69 84 ILE A N 1
ATOM 665 C CA . ILE A 1 84 ? 0.224 9.051 -8.024 1.00 90.69 84 ILE A CA 1
ATOM 666 C C . ILE A 1 84 ? -0.618 7.853 -8.466 1.00 90.69 84 ILE A C 1
ATOM 668 O O . ILE A 1 84 ? -0.112 6.983 -9.165 1.00 90.69 84 ILE A O 1
ATOM 672 N N . LEU A 1 85 ? -1.883 7.779 -8.046 1.00 91.25 85 LEU A N 1
ATOM 673 C CA . LEU A 1 85 ? -2.793 6.708 -8.449 1.00 91.25 85 LEU A CA 1
ATOM 674 C C . LEU A 1 85 ? -3.344 6.926 -9.863 1.00 91.25 85 LEU A C 1
ATOM 676 O O . LEU A 1 85 ? -3.584 5.942 -10.561 1.00 91.25 85 LEU A O 1
ATOM 680 N N . GLU A 1 86 ? -3.539 8.184 -10.266 1.00 87.44 86 GLU A N 1
ATOM 681 C CA . GLU A 1 86 ? -3.974 8.580 -11.612 1.00 87.44 86 GLU A CA 1
ATOM 682 C C . GLU A 1 86 ? -2.868 8.399 -12.647 1.00 87.44 86 GLU A C 1
ATOM 684 O O . GLU A 1 86 ? -3.067 7.737 -13.665 1.00 87.44 86 GLU A O 1
ATOM 689 N N . GLU A 1 87 ? -1.689 8.942 -12.353 1.00 86.00 87 GLU A N 1
ATOM 690 C CA . GLU A 1 87 ? -0.538 8.937 -13.252 1.00 86.00 87 GLU A CA 1
ATOM 691 C C . GLU A 1 87 ? 0.676 8.333 -12.534 1.00 86.00 87 GLU A C 1
ATOM 693 O O . GLU A 1 87 ? 1.614 9.042 -12.150 1.00 86.00 87 GLU A O 1
ATOM 698 N N . PRO A 1 88 ? 0.675 7.006 -12.295 1.00 86.38 88 PRO A N 1
ATOM 699 C CA . PRO A 1 88 ? 1.808 6.350 -11.667 1.00 86.38 88 PRO A CA 1
ATOM 700 C C . PRO A 1 88 ? 3.039 6.472 -12.575 1.00 86.38 88 PRO A C 1
ATOM 702 O O . PRO A 1 88 ? 2.920 6.292 -13.793 1.00 86.38 88 PRO A O 1
ATOM 705 N N . PRO A 1 89 ? 4.240 6.713 -12.015 1.00 88.12 89 PRO A N 1
ATOM 706 C CA . PRO A 1 89 ? 5.465 6.716 -12.800 1.00 88.12 89 PRO A CA 1
ATOM 707 C C . PRO A 1 89 ? 5.640 5.416 -13.586 1.00 88.12 89 PRO A C 1
ATOM 709 O O . PRO A 1 89 ? 5.229 4.338 -13.142 1.00 88.12 89 PRO A O 1
ATOM 712 N N . ILE A 1 90 ? 6.295 5.517 -14.745 1.00 86.19 90 ILE A N 1
ATOM 713 C CA . ILE A 1 90 ? 6.561 4.375 -15.627 1.00 86.19 90 ILE A CA 1
ATOM 714 C C . ILE A 1 90 ? 7.135 3.202 -14.826 1.00 86.19 90 ILE A C 1
ATOM 716 O O . ILE A 1 90 ? 8.024 3.366 -13.989 1.00 86.19 90 ILE A O 1
ATOM 720 N N . ASN A 1 91 ? 6.617 2.005 -15.108 1.00 89.00 91 ASN A N 1
ATOM 721 C CA . ASN A 1 91 ? 7.043 0.748 -14.499 1.00 89.00 91 ASN A CA 1
ATOM 722 C C . ASN A 1 91 ? 6.899 0.696 -12.965 1.00 89.00 91 ASN A C 1
ATOM 724 O O . ASN A 1 91 ? 7.641 -0.031 -12.304 1.00 89.00 91 ASN A O 1
ATOM 728 N N . THR A 1 92 ? 5.946 1.428 -12.387 1.00 92.75 92 THR A N 1
ATOM 729 C CA . THR A 1 92 ? 5.661 1.371 -10.949 1.00 92.75 92 THR A CA 1
ATOM 730 C C . THR A 1 92 ? 4.325 0.696 -10.670 1.00 92.75 92 THR A C 1
ATOM 732 O O . THR A 1 92 ? 3.321 1.020 -11.295 1.00 92.75 92 THR A O 1
ATOM 735 N N . ILE A 1 93 ? 4.311 -0.230 -9.711 1.00 95.19 93 ILE A N 1
ATOM 736 C CA . ILE A 1 93 ? 3.094 -0.816 -9.142 1.00 95.19 93 ILE A CA 1
ATOM 737 C C . ILE A 1 93 ? 2.840 -0.179 -7.774 1.00 95.19 93 ILE A C 1
ATOM 739 O O . ILE A 1 93 ? 3.742 -0.112 -6.944 1.00 95.19 93 ILE A O 1
ATOM 743 N N . ILE A 1 94 ? 1.613 0.264 -7.520 1.00 96.25 94 ILE A N 1
ATOM 744 C CA . ILE A 1 94 ? 1.185 0.789 -6.222 1.00 96.25 94 ILE A CA 1
ATOM 745 C C . ILE A 1 94 ? 0.221 -0.217 -5.605 1.00 96.25 94 ILE A C 1
ATOM 747 O O . ILE A 1 94 ? -0.750 -0.635 -6.236 1.00 96.25 94 ILE A O 1
ATOM 751 N N . VAL A 1 95 ? 0.489 -0.611 -4.367 1.00 97.25 95 VAL A N 1
ATOM 752 C CA . VAL A 1 95 ? -0.359 -1.511 -3.592 1.00 97.25 95 VAL A CA 1
ATOM 753 C C . VAL A 1 95 ? -0.742 -0.814 -2.297 1.00 97.25 95 VAL A C 1
ATOM 755 O O . VAL A 1 95 ? 0.126 -0.429 -1.520 1.00 97.25 95 VAL A O 1
ATOM 758 N N . VAL A 1 96 ? -2.039 -0.667 -2.054 1.00 97.31 96 VAL A N 1
ATOM 759 C CA . VAL A 1 96 ? -2.586 -0.159 -0.793 1.00 97.31 96 VAL A CA 1
ATOM 760 C C . VAL A 1 96 ? -3.263 -1.319 -0.076 1.00 97.31 96 VAL A C 1
ATOM 762 O O . VAL A 1 96 ? -4.100 -1.992 -0.668 1.00 97.31 96 VAL A O 1
ATOM 765 N N . SER A 1 97 ? -2.908 -1.560 1.184 1.00 96.75 97 SER A N 1
ATOM 766 C CA . SER A 1 97 ? -3.510 -2.598 2.023 1.00 96.75 97 SER A CA 1
ATOM 767 C C . SER A 1 97 ? -4.207 -1.976 3.223 1.00 96.75 97 SER A C 1
ATOM 769 O O . SER A 1 97 ? -3.594 -1.214 3.970 1.00 96.75 97 SER A O 1
ATOM 771 N N . ILE A 1 98 ? -5.478 -2.319 3.418 1.00 96.62 98 ILE A N 1
ATOM 772 C CA . ILE A 1 98 ? -6.355 -1.760 4.457 1.00 96.62 98 ILE A CA 1
ATOM 773 C C . ILE A 1 98 ? -7.284 -2.841 5.035 1.00 96.62 98 ILE A C 1
ATOM 775 O O . ILE A 1 98 ? -7.616 -3.810 4.349 1.00 96.62 98 ILE A O 1
ATOM 779 N N . PRO A 1 99 ? -7.775 -2.684 6.277 1.00 95.62 99 PRO A N 1
ATOM 780 C CA . PRO A 1 99 ? -8.664 -3.665 6.894 1.00 95.62 99 PRO A CA 1
ATOM 781 C C . PRO A 1 99 ? -10.099 -3.606 6.358 1.00 95.62 99 PRO A C 1
ATOM 783 O O . PRO A 1 99 ? -10.820 -4.601 6.446 1.00 95.62 99 PRO A O 1
ATOM 786 N N . LYS A 1 100 ? -10.531 -2.438 5.862 1.00 95.25 100 LYS A N 1
ATOM 787 C CA . LYS A 1 100 ? -11.912 -2.123 5.470 1.00 95.25 100 LYS A CA 1
ATOM 788 C C . LYS A 1 100 ? -11.929 -0.990 4.443 1.00 95.25 100 LYS A C 1
ATOM 790 O O . LYS A 1 100 ? -11.273 0.028 4.666 1.00 95.25 100 LYS A O 1
ATOM 795 N N . LYS A 1 101 ? -12.663 -1.152 3.337 1.00 94.00 101 LYS A N 1
ATOM 796 C CA . LYS A 1 101 ? -12.695 -0.188 2.216 1.00 94.00 101 LYS A CA 1
ATOM 797 C C . LYS A 1 101 ? -13.277 1.170 2.596 1.00 94.00 101 LYS A C 1
ATOM 799 O O . LYS A 1 101 ? -12.896 2.171 2.010 1.00 94.00 101 LYS A O 1
ATOM 804 N N . GLU A 1 102 ? -14.135 1.204 3.610 1.00 94.38 102 GLU A N 1
ATOM 805 C CA . GLU A 1 102 ? -14.803 2.407 4.114 1.00 94.38 102 GLU A CA 1
ATOM 806 C C . GLU A 1 102 ? -13.821 3.422 4.723 1.00 94.38 102 GLU A C 1
ATOM 808 O O . GLU A 1 102 ? -14.178 4.576 4.929 1.00 94.38 102 GLU A O 1
ATOM 813 N N . LEU A 1 103 ? -12.574 3.011 4.987 1.00 94.56 103 LEU A N 1
ATOM 814 C CA . LEU A 1 103 ? -11.497 3.909 5.409 1.00 94.56 103 LEU A CA 1
ATOM 815 C C . LEU A 1 103 ? -10.957 4.780 4.267 1.00 94.56 103 LEU A C 1
ATOM 817 O O . LEU A 1 103 ? -10.158 5.683 4.517 1.00 94.56 103 LEU A O 1
ATOM 821 N N . LEU A 1 104 ? -11.351 4.501 3.022 1.00 96.62 104 LEU A N 1
ATOM 822 C CA . LEU A 1 104 ? -10.894 5.223 1.845 1.00 96.62 104 LEU A CA 1
ATOM 823 C C . LEU A 1 104 ? -12.011 6.037 1.200 1.00 96.62 104 LEU A C 1
ATOM 825 O O . LEU A 1 104 ? -13.168 5.625 1.136 1.00 96.62 104 LEU A O 1
ATOM 829 N N . LEU A 1 105 ? -11.626 7.183 0.647 1.00 96.56 105 LEU A N 1
ATOM 830 C CA . LEU A 1 105 ? -12.481 8.009 -0.183 1.00 96.56 105 LEU A CA 1
ATOM 831 C C . LEU A 1 105 ? -12.900 7.222 -1.437 1.00 96.56 105 LEU A C 1
ATOM 833 O O . LEU A 1 105 ? -12.066 6.532 -2.040 1.00 96.56 105 LEU A O 1
ATOM 837 N N . PRO A 1 106 ? -14.149 7.382 -1.912 1.00 95.88 106 PRO A N 1
ATOM 838 C CA . PRO A 1 106 ? -14.609 6.754 -3.152 1.00 95.88 106 PRO A CA 1
ATOM 839 C C . PRO A 1 106 ? -13.699 7.041 -4.358 1.00 95.88 106 PRO A C 1
ATOM 841 O O . PRO A 1 106 ? -13.515 6.190 -5.229 1.00 95.88 106 PRO A O 1
ATOM 844 N N . THR A 1 107 ? -13.067 8.218 -4.382 1.00 94.31 107 THR A N 1
ATOM 845 C CA . THR A 1 107 ? -12.116 8.636 -5.420 1.00 94.31 107 THR A CA 1
ATOM 846 C C . THR A 1 107 ? -10.865 7.759 -5.469 1.00 94.31 107 THR A C 1
ATOM 848 O O . THR A 1 107 ? -10.409 7.436 -6.567 1.00 94.31 107 THR A O 1
ATOM 851 N N . ILE A 1 108 ? -10.360 7.296 -4.321 1.00 95.19 108 ILE A N 1
ATOM 852 C CA . ILE A 1 108 ? -9.248 6.336 -4.241 1.00 95.19 108 ILE A CA 1
ATOM 853 C C . ILE A 1 108 ? -9.699 4.970 -4.743 1.00 95.19 108 ILE A C 1
ATOM 855 O O . ILE A 1 108 ? -9.047 4.376 -5.600 1.00 95.19 108 ILE A O 1
ATOM 859 N N . ILE A 1 109 ? -10.842 4.492 -4.245 1.00 94.88 109 ILE A N 1
ATOM 860 C CA . ILE A 1 109 ? -11.378 3.169 -4.582 1.00 94.88 109 ILE A CA 1
ATOM 861 C C . ILE A 1 109 ? -11.581 3.042 -6.099 1.00 94.88 109 ILE A C 1
ATOM 863 O O . ILE A 1 109 ? -11.159 2.053 -6.690 1.00 94.88 109 ILE A O 1
ATOM 867 N N . SER A 1 110 ? -12.137 4.074 -6.744 1.00 94.31 110 SER A N 1
ATOM 868 C CA . SER A 1 110 ? -12.396 4.092 -8.193 1.00 94.31 110 SER A CA 1
ATOM 869 C C . SER A 1 110 ? -11.148 3.943 -9.080 1.00 94.31 110 SER A C 1
ATOM 871 O O . SER A 1 110 ? -11.265 3.544 -10.236 1.00 94.31 110 SER A O 1
ATOM 873 N N . ARG A 1 111 ? -9.952 4.248 -8.556 1.00 93.50 111 ARG A N 1
ATOM 874 C CA . ARG A 1 111 ? -8.671 4.212 -9.290 1.00 93.50 111 ARG A CA 1
ATOM 875 C C . ARG A 1 111 ? -7.859 2.944 -9.018 1.00 93.50 111 ARG A C 1
ATOM 877 O O . ARG A 1 111 ? -6.794 2.755 -9.606 1.00 93.50 111 ARG A O 1
ATOM 884 N N . CYS A 1 112 ? -8.350 2.063 -8.149 1.00 94.44 112 CYS A N 1
ATOM 885 C CA . CYS A 1 112 ? -7.648 0.858 -7.732 1.00 94.44 112 CYS A CA 1
ATOM 886 C C . CYS A 1 112 ? -8.375 -0.409 -8.180 1.00 94.44 112 CYS A C 1
ATOM 888 O O . CYS A 1 112 ? -9.600 -0.505 -8.134 1.00 94.44 112 CYS A O 1
ATOM 890 N N . LYS A 1 113 ? -7.606 -1.444 -8.536 1.00 94.94 113 LYS A N 1
ATOM 891 C CA . LYS A 1 113 ? -8.163 -2.792 -8.664 1.00 94.94 113 LYS A CA 1
ATOM 892 C C . LYS A 1 113 ? -8.365 -3.369 -7.273 1.00 94.94 113 LYS A C 1
ATOM 894 O O . LYS A 1 113 ? -7.383 -3.565 -6.562 1.00 94.94 113 LYS A O 1
ATOM 899 N N . ILE A 1 114 ? -9.605 -3.660 -6.911 1.00 94.94 114 ILE A N 1
ATOM 900 C CA . ILE A 1 114 ? -9.932 -4.192 -5.588 1.00 94.94 114 ILE A CA 1
ATOM 901 C C . ILE A 1 114 ? -9.708 -5.705 -5.563 1.00 94.94 114 ILE A C 1
ATOM 903 O O . ILE A 1 114 ? -10.124 -6.423 -6.474 1.00 94.94 114 ILE A O 1
ATOM 907 N N . ILE A 1 115 ? -9.042 -6.170 -4.512 1.00 94.50 115 ILE A N 1
ATOM 908 C CA . ILE A 1 115 ? -8.829 -7.573 -4.177 1.00 94.50 115 ILE A CA 1
ATOM 909 C C . ILE A 1 115 ? -9.240 -7.730 -2.711 1.00 94.50 115 ILE A C 1
ATOM 911 O O . ILE A 1 115 ? -8.539 -7.274 -1.809 1.00 94.50 115 ILE A O 1
ATOM 915 N N . GLU A 1 116 ? -10.395 -8.342 -2.470 1.00 92.69 116 GLU A N 1
ATOM 916 C CA . GLU A 1 116 ? -10.862 -8.643 -1.115 1.00 92.69 116 GLU A CA 1
ATOM 917 C C . GLU A 1 116 ? -10.396 -10.050 -0.731 1.00 92.69 116 GLU A C 1
ATOM 919 O O . GLU A 1 116 ? -10.694 -11.013 -1.434 1.00 92.69 116 GLU A O 1
ATOM 924 N N . LEU A 1 117 ? -9.642 -10.172 0.362 1.00 89.56 117 LEU A N 1
ATOM 925 C CA . LEU A 1 117 ? -9.196 -11.464 0.880 1.00 89.56 117 LEU A CA 1
ATOM 926 C C . LEU A 1 117 ? -10.176 -11.921 1.961 1.00 89.56 117 LEU A C 1
ATOM 928 O O . LEU A 1 117 ? -10.306 -11.270 3.001 1.00 89.56 117 LEU A O 1
ATOM 932 N N . GLN A 1 118 ? -10.859 -13.043 1.737 1.00 80.06 118 GLN A N 1
ATOM 933 C CA . GLN A 1 118 ? -11.783 -13.624 2.712 1.00 80.06 118 GLN A CA 1
ATOM 934 C C . GLN A 1 118 ? -11.081 -14.682 3.561 1.00 80.06 118 GLN A C 1
ATOM 936 O O . GLN A 1 118 ? -10.009 -15.160 3.205 1.00 80.06 118 GLN A O 1
ATOM 941 N N . GLY A 1 119 ? -11.650 -15.049 4.714 1.00 64.75 119 GLY A N 1
ATOM 942 C CA . GLY A 1 119 ? -10.991 -15.859 5.754 1.00 64.75 119 GLY A CA 1
ATOM 943 C C . GLY A 1 119 ? -10.322 -17.158 5.278 1.00 64.75 119 GLY A C 1
ATOM 944 O O . GLY A 1 119 ? -9.260 -17.500 5.787 1.00 64.75 119 GLY A O 1
ATOM 945 N N . ASN A 1 120 ? -10.827 -17.807 4.225 1.00 60.28 120 ASN A N 1
ATOM 946 C CA . ASN A 1 120 ? -10.379 -19.148 3.826 1.00 60.28 120 ASN A CA 1
ATOM 947 C C . ASN A 1 120 ? -9.392 -19.208 2.647 1.00 60.28 120 ASN A C 1
ATOM 949 O O . ASN A 1 120 ? -8.827 -20.264 2.396 1.00 60.28 120 ASN A O 1
ATOM 953 N N . ASP A 1 121 ? -9.113 -18.099 1.959 1.00 60.41 121 ASP A N 1
ATOM 954 C CA . ASP A 1 121 ? -8.434 -18.166 0.649 1.00 60.41 121 ASP A CA 1
ATOM 955 C C . ASP A 1 121 ? -6.933 -18.525 0.672 1.00 60.41 121 ASP A C 1
ATOM 957 O O . ASP A 1 121 ? -6.342 -18.714 -0.385 1.00 60.41 121 ASP A O 1
ATOM 961 N N . LEU A 1 122 ? -6.284 -18.590 1.843 1.00 60.81 122 LEU A N 1
ATOM 962 C CA . LEU A 1 122 ? -4.835 -18.823 1.963 1.00 60.81 122 LEU A CA 1
ATOM 963 C C . LEU A 1 122 ? -4.524 -19.510 3.301 1.00 60.81 122 LEU A C 1
ATOM 965 O O . LEU A 1 122 ? -4.339 -18.835 4.315 1.00 60.81 122 LEU A O 1
ATOM 969 N N . ALA A 1 123 ? -4.484 -20.842 3.322 1.00 61.16 123 ALA A N 1
ATOM 970 C CA . ALA A 1 123 ? -3.860 -21.577 4.419 1.00 61.16 123 ALA A CA 1
ATOM 971 C C . ALA A 1 123 ? -2.346 -21.578 4.185 1.00 61.16 123 ALA A C 1
ATOM 973 O O . ALA A 1 123 ? -1.873 -22.077 3.167 1.00 61.16 123 ALA A O 1
ATOM 974 N N . LEU A 1 124 ? -1.590 -20.982 5.103 1.00 62.41 124 LEU A N 1
ATOM 975 C CA . LEU A 1 124 ? -0.139 -20.899 4.976 1.00 62.41 124 LEU A CA 1
ATOM 976 C C . LEU A 1 124 ? 0.506 -22.251 5.237 1.00 62.41 124 LEU A C 1
ATOM 978 O O . LEU A 1 124 ? 0.212 -22.894 6.249 1.00 62.41 124 LEU A O 1
ATOM 982 N N . SER A 1 125 ? 1.463 -22.626 4.392 1.00 74.50 125 SER A N 1
ATOM 983 C CA . SER A 1 125 ? 2.386 -23.703 4.733 1.00 74.50 125 SER A CA 1
ATOM 984 C C . SER A 1 125 ? 3.188 -23.344 5.995 1.00 74.50 125 SER A C 1
ATOM 986 O O . SER A 1 125 ? 3.318 -22.178 6.391 1.00 74.50 125 SER A O 1
ATOM 988 N N . ARG A 1 126 ? 3.740 -24.351 6.682 1.00 75.12 126 ARG A N 1
ATOM 989 C CA . ARG A 1 126 ? 4.600 -24.129 7.861 1.00 75.12 126 ARG A CA 1
ATOM 990 C C . ARG A 1 126 ? 5.800 -23.229 7.547 1.00 75.12 126 ARG A C 1
ATOM 992 O O . ARG A 1 126 ? 6.147 -22.380 8.361 1.00 75.12 126 ARG A O 1
ATOM 999 N N . GLU A 1 127 ? 6.395 -23.389 6.373 1.00 76.31 127 GLU A N 1
ATOM 1000 C CA . GLU A 1 127 ? 7.558 -22.615 5.928 1.00 76.31 127 GLU A CA 1
ATOM 1001 C C . GLU A 1 127 ? 7.204 -21.138 5.720 1.00 76.31 127 GLU A C 1
ATOM 1003 O O . GLU A 1 127 ? 7.873 -20.260 6.265 1.00 76.31 127 GLU A O 1
ATOM 1008 N N . GLU A 1 128 ? 6.095 -20.849 5.033 1.00 70.25 128 GLU A N 1
ATOM 1009 C CA . GLU A 1 128 ? 5.612 -19.475 4.832 1.00 70.25 128 GLU A CA 1
ATOM 1010 C C . GLU A 1 128 ? 5.264 -18.786 6.156 1.00 70.25 128 GLU A C 1
ATOM 1012 O O . GLU A 1 128 ? 5.492 -17.585 6.318 1.00 70.25 128 GLU A O 1
ATOM 1017 N N . ASN A 1 129 ? 4.756 -19.543 7.133 1.00 75.44 129 ASN A N 1
ATOM 1018 C CA . ASN A 1 129 ? 4.502 -19.029 8.475 1.00 75.44 129 ASN A CA 1
ATOM 1019 C C . ASN A 1 129 ? 5.787 -18.586 9.183 1.00 75.44 129 ASN A C 1
ATOM 1021 O O . ASN A 1 129 ? 5.810 -17.498 9.760 1.00 75.44 129 ASN A O 1
ATOM 1025 N N . ILE A 1 130 ? 6.839 -19.407 9.136 1.00 81.00 130 ILE A N 1
ATOM 1026 C CA . ILE A 1 130 ? 8.136 -19.094 9.753 1.00 81.00 130 ILE A CA 1
ATOM 1027 C C . ILE A 1 130 ? 8.773 -17.892 9.052 1.00 81.00 130 ILE A C 1
ATOM 1029 O O . ILE A 1 130 ? 9.201 -16.948 9.718 1.00 81.00 130 ILE A O 1
ATOM 1033 N N . GLN A 1 131 ? 8.767 -17.886 7.716 1.00 77.75 131 GLN A N 1
ATOM 1034 C CA . GLN A 1 131 ? 9.284 -16.783 6.907 1.00 77.75 131 GLN A CA 1
ATOM 1035 C C . GLN A 1 131 ? 8.585 -15.463 7.260 1.00 77.75 131 GLN A C 1
ATOM 1037 O O . GLN A 1 131 ? 9.242 -14.441 7.461 1.00 77.75 131 GLN A O 1
ATOM 1042 N N . TYR A 1 132 ? 7.253 -15.483 7.368 1.00 78.31 132 TYR A N 1
ATOM 1043 C CA . TYR A 1 132 ? 6.474 -14.313 7.754 1.00 78.31 132 TYR A CA 1
ATOM 1044 C C . TYR A 1 132 ? 6.833 -13.827 9.163 1.00 78.31 132 TYR A C 1
ATOM 1046 O O . TYR A 1 132 ? 7.062 -12.631 9.345 1.00 78.31 132 TYR A O 1
ATOM 1054 N N . LEU A 1 133 ? 6.906 -14.732 10.150 1.00 80.06 133 LEU A N 1
ATOM 1055 C CA . LEU A 1 133 ? 7.282 -14.375 11.523 1.00 80.06 133 LEU A CA 1
ATOM 1056 C C . LEU A 1 133 ? 8.659 -13.701 11.556 1.00 80.06 133 LEU A C 1
ATOM 1058 O O . LEU A 1 133 ? 8.808 -12.646 12.169 1.00 80.06 133 LEU A O 1
ATOM 1062 N N . TYR A 1 134 ? 9.636 -14.270 10.848 1.00 83.00 134 TYR A N 1
ATOM 1063 C CA . TYR A 1 134 ? 10.991 -13.731 10.777 1.00 83.00 134 TYR A CA 1
ATOM 1064 C C . TYR A 1 134 ? 11.035 -12.339 10.133 1.00 83.00 134 TYR A C 1
ATOM 1066 O O . TYR A 1 134 ? 11.628 -11.413 10.685 1.00 83.00 134 TYR A O 1
ATOM 1074 N N . LEU A 1 135 ? 10.362 -12.151 8.994 1.00 77.81 135 LEU A N 1
ATOM 1075 C CA . LEU A 1 135 ? 10.299 -10.846 8.329 1.00 77.81 135 LEU A CA 1
ATOM 1076 C C . LEU A 1 135 ? 9.592 -9.797 9.192 1.00 77.81 135 LEU A C 1
ATOM 1078 O O . LEU A 1 135 ? 10.035 -8.649 9.250 1.00 77.81 135 LEU A O 1
ATOM 1082 N N . ASN A 1 136 ? 8.519 -10.183 9.884 1.00 79.69 136 ASN A N 1
ATOM 1083 C CA . ASN A 1 136 ? 7.823 -9.292 10.803 1.00 79.69 136 ASN A CA 1
ATOM 1084 C C . ASN A 1 136 ? 8.723 -8.898 11.985 1.00 79.69 136 ASN A C 1
ATOM 1086 O O . ASN A 1 136 ? 8.768 -7.729 12.361 1.00 79.69 136 ASN A O 1
ATOM 1090 N N . PHE A 1 137 ? 9.504 -9.843 12.511 1.00 84.38 137 PHE A N 1
ATOM 1091 C CA . PHE A 1 137 ? 10.504 -9.576 13.542 1.00 84.38 137 PHE A CA 1
ATOM 1092 C C . PHE A 1 137 ? 11.569 -8.575 13.090 1.00 84.38 137 PHE A C 1
ATOM 1094 O O . PHE A 1 137 ? 11.796 -7.572 13.767 1.00 84.38 137 PHE A O 1
ATOM 1101 N N . LEU A 1 138 ? 12.160 -8.773 11.908 1.00 82.38 138 LEU A N 1
ATOM 1102 C CA . LEU A 1 138 ? 13.142 -7.835 11.358 1.00 82.38 138 LEU A CA 1
ATOM 1103 C C . LEU A 1 138 ? 12.564 -6.428 11.148 1.00 82.38 138 LEU A C 1
ATOM 1105 O O . LEU A 1 138 ? 13.239 -5.437 11.425 1.00 82.38 138 LEU A O 1
ATOM 1109 N N . ARG A 1 139 ? 11.306 -6.324 10.699 1.00 79.25 139 ARG A N 1
ATOM 1110 C CA . ARG A 1 139 ? 10.618 -5.030 10.550 1.00 79.25 139 ARG A CA 1
ATOM 1111 C C . ARG A 1 139 ? 10.435 -4.323 11.885 1.00 79.25 139 ARG A C 1
ATOM 1113 O O . ARG A 1 139 ? 10.696 -3.124 11.968 1.00 79.25 139 ARG A O 1
ATOM 1120 N N . GLN A 1 140 ? 10.019 -5.050 12.920 1.00 80.06 140 GLN A N 1
ATOM 1121 C CA . GLN A 1 140 ? 9.869 -4.473 14.254 1.00 80.06 140 GLN A CA 1
ATOM 1122 C C . GLN A 1 140 ? 11.224 -4.046 14.833 1.00 80.06 140 GLN A C 1
ATOM 1124 O O . GLN A 1 140 ? 11.333 -2.943 15.359 1.00 80.06 140 GLN A O 1
ATOM 1129 N N . LEU A 1 141 ? 12.286 -4.836 14.639 1.00 83.88 141 LEU A N 1
ATOM 1130 C CA . LEU A 1 141 ? 13.651 -4.438 15.004 1.00 83.88 141 LEU A CA 1
ATOM 1131 C C . LEU A 1 141 ? 14.080 -3.134 14.323 1.00 83.88 141 LEU A C 1
ATOM 1133 O O . LEU A 1 141 ? 14.581 -2.224 14.985 1.00 83.88 141 LEU A O 1
ATOM 1137 N N . GLN A 1 142 ? 13.870 -3.025 13.009 1.00 81.19 142 GLN A N 1
ATOM 1138 C CA . GLN A 1 142 ? 14.220 -1.827 12.248 1.00 81.19 142 GLN A CA 1
ATOM 1139 C C . GLN A 1 142 ? 13.432 -0.604 12.731 1.00 81.19 142 GLN A C 1
ATOM 1141 O O . GLN A 1 142 ? 14.001 0.479 12.876 1.00 81.19 142 GLN A O 1
ATOM 1146 N N . LYS A 1 143 ? 12.139 -0.781 13.021 1.00 79.69 143 LYS A N 1
ATOM 1147 C CA . LYS A 1 143 ? 11.287 0.262 13.595 1.00 79.69 143 LYS A CA 1
ATOM 1148 C C . LYS A 1 143 ? 11.829 0.732 14.947 1.00 79.69 143 LYS A C 1
ATOM 1150 O O . LYS A 1 143 ? 12.077 1.924 15.118 1.00 79.69 143 LYS A O 1
ATOM 1155 N N . THR A 1 144 ? 12.086 -0.197 15.867 1.00 81.00 144 THR A N 1
ATOM 1156 C CA . THR A 1 144 ? 12.651 0.094 17.191 1.00 81.00 144 THR A CA 1
ATOM 1157 C C . THR A 1 144 ? 13.987 0.830 17.084 1.00 81.00 144 THR A C 1
ATOM 1159 O O . THR A 1 144 ? 14.195 1.827 17.773 1.00 81.00 144 THR A O 1
ATOM 1162 N N . TYR A 1 145 ? 14.868 0.411 16.171 1.00 81.81 145 TYR A N 1
ATOM 1163 C CA . TYR A 1 145 ? 16.134 1.100 15.912 1.00 81.81 145 TYR A CA 1
ATOM 1164 C C . TYR A 1 145 ? 15.931 2.549 15.442 1.00 81.81 145 TYR A C 1
ATOM 1166 O O . TYR A 1 145 ? 16.580 3.460 15.958 1.00 81.81 145 TYR A O 1
ATOM 1174 N N . THR A 1 146 ? 15.015 2.789 14.499 1.00 76.12 146 THR A N 1
ATOM 1175 C CA . THR A 1 146 ? 14.710 4.146 14.024 1.00 76.12 146 THR A CA 1
ATOM 1176 C C . THR A 1 146 ? 14.161 5.025 15.147 1.00 76.12 146 THR A C 1
ATOM 1178 O O . THR A 1 146 ? 14.581 6.178 15.254 1.00 76.12 146 THR A O 1
ATOM 1181 N N . ILE A 1 147 ? 13.291 4.500 16.019 1.00 79.38 147 ILE A N 1
ATOM 1182 C CA . ILE A 1 147 ? 12.773 5.234 17.188 1.00 79.38 147 ILE A CA 1
ATOM 1183 C C . ILE A 1 147 ? 13.925 5.632 18.110 1.00 79.38 147 ILE A C 1
ATOM 1185 O O . ILE A 1 147 ? 14.084 6.812 18.410 1.00 79.38 147 ILE A O 1
ATOM 1189 N N . ILE A 1 148 ? 14.768 4.673 18.505 1.00 81.88 148 ILE A N 1
ATOM 1190 C CA . ILE A 1 148 ? 15.920 4.922 19.386 1.00 81.88 148 ILE A CA 1
ATOM 1191 C C . ILE A 1 148 ? 16.859 5.976 18.784 1.00 81.88 148 ILE A C 1
ATOM 1193 O O . ILE A 1 148 ? 17.400 6.806 19.505 1.00 81.88 148 ILE A O 1
ATOM 1197 N N . LYS A 1 149 ? 17.069 5.957 17.463 1.00 80.50 149 LYS A N 1
ATOM 1198 C CA . LYS A 1 149 ? 17.967 6.904 16.788 1.00 80.50 149 LYS A CA 1
ATOM 1199 C C . LYS A 1 149 ? 17.366 8.305 16.624 1.00 80.50 149 LYS A C 1
ATOM 1201 O O . LYS A 1 149 ? 18.112 9.276 16.558 1.00 80.50 149 LYS A O 1
ATOM 1206 N N . SER A 1 150 ? 16.044 8.411 16.496 1.00 75.56 150 SER A N 1
ATOM 1207 C CA . SER A 1 150 ? 15.343 9.675 16.211 1.00 75.56 150 SER A CA 1
ATOM 1208 C C . SER A 1 150 ? 14.749 10.354 17.448 1.00 75.56 150 SER A C 1
ATOM 1210 O O . SER A 1 150 ? 14.283 11.487 17.352 1.00 75.56 150 SER A O 1
ATOM 1212 N N . THR A 1 151 ? 14.771 9.692 18.607 1.00 78.00 151 THR A N 1
ATOM 1213 C CA . THR A 1 151 ? 14.161 10.170 19.856 1.00 78.00 151 THR A CA 1
ATOM 1214 C C . THR A 1 151 ? 15.058 9.872 21.064 1.00 78.00 151 THR A C 1
ATOM 1216 O O . THR A 1 151 ? 15.928 9.014 20.997 1.00 78.00 151 THR A O 1
ATOM 1219 N N . ASN A 1 152 ? 14.818 10.525 22.207 1.00 80.88 152 ASN A N 1
ATOM 1220 C CA . ASN A 1 152 ? 15.524 10.252 23.474 1.00 80.88 152 ASN A CA 1
ATOM 1221 C C . ASN A 1 152 ? 14.944 9.047 24.248 1.00 80.88 152 ASN A C 1
ATOM 1223 O O . ASN A 1 152 ? 15.031 8.984 25.476 1.00 80.88 152 ASN A O 1
ATOM 1227 N N . VAL A 1 153 ? 14.299 8.102 23.559 1.00 81.31 153 VAL A N 1
ATOM 1228 C CA . VAL A 1 153 ? 13.701 6.927 24.206 1.00 81.31 153 VAL A CA 1
ATOM 1229 C C . VAL A 1 153 ? 14.799 6.026 24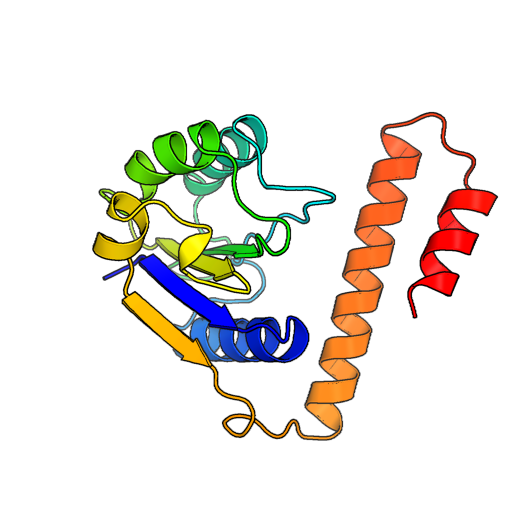.781 1.00 81.31 153 VAL A C 1
ATOM 1231 O O . VAL A 1 153 ? 15.799 5.730 24.128 1.00 81.31 153 VAL A O 1
ATOM 1234 N N . ASN A 1 154 ? 14.594 5.551 26.013 1.00 86.12 154 ASN A N 1
ATOM 1235 C CA . ASN A 1 154 ? 15.504 4.617 26.667 1.00 86.12 154 ASN A CA 1
ATOM 1236 C C . ASN A 1 154 ? 15.576 3.295 25.880 1.00 86.12 154 ASN A C 1
ATOM 1238 O O . ASN A 1 154 ? 14.561 2.624 25.683 1.00 86.12 154 ASN A O 1
ATOM 1242 N N . GLN A 1 155 ? 16.789 2.907 25.479 1.00 85.19 155 GLN A N 1
ATOM 1243 C CA . GLN A 1 155 ? 17.055 1.708 24.679 1.00 85.19 155 GLN A CA 1
ATOM 1244 C C . GLN A 1 155 ? 16.496 0.433 25.312 1.00 85.19 155 GLN A C 1
ATOM 1246 O O . GLN A 1 155 ? 15.943 -0.409 24.608 1.00 85.19 155 GLN A O 1
ATOM 1251 N N . ARG A 1 156 ? 16.590 0.306 26.640 1.00 84.19 156 ARG A N 1
ATOM 1252 C CA . ARG A 1 156 ? 16.076 -0.855 27.368 1.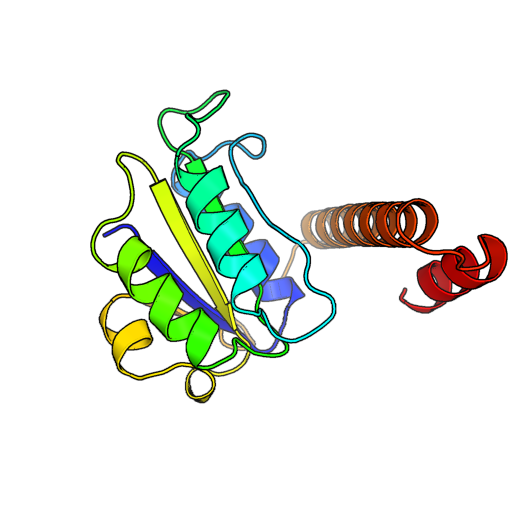00 84.19 156 ARG A CA 1
A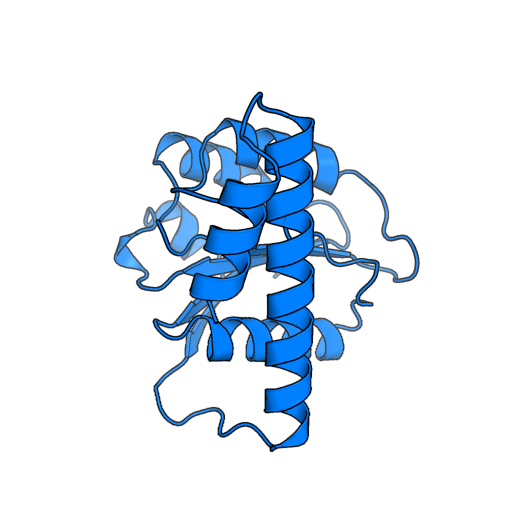TOM 1253 C C . ARG A 1 156 ? 14.559 -0.960 27.236 1.00 84.19 156 ARG A C 1
ATOM 1255 O O . ARG A 1 156 ? 14.064 -2.015 26.867 1.00 84.19 156 ARG A O 1
ATOM 1262 N N . ILE A 1 157 ? 13.845 0.144 27.455 1.00 80.81 157 ILE A N 1
ATOM 1263 C CA . ILE A 1 157 ? 12.377 0.195 27.358 1.00 80.81 157 ILE A CA 1
ATOM 1264 C C . ILE A 1 157 ? 11.923 -0.088 25.919 1.00 80.81 157 ILE A C 1
ATOM 1266 O O . ILE A 1 157 ? 10.969 -0.827 25.690 1.00 80.81 157 ILE A O 1
ATOM 1270 N N . ALA A 1 158 ? 12.623 0.472 24.930 1.00 78.50 158 ALA A N 1
ATOM 1271 C CA . ALA A 1 158 ? 12.324 0.236 23.521 1.00 78.50 158 ALA A CA 1
ATOM 1272 C C . ALA A 1 158 ? 12.503 -1.242 23.121 1.00 78.50 158 ALA A C 1
ATOM 1274 O O . ALA A 1 158 ? 11.682 -1.782 22.379 1.00 78.50 158 ALA A O 1
ATOM 1275 N N . LEU A 1 159 ? 13.545 -1.905 23.634 1.00 81.75 159 LEU A N 1
ATOM 1276 C CA . LEU A 1 159 ? 13.770 -3.334 23.418 1.00 81.75 159 LEU A CA 1
ATOM 1277 C C . LEU A 1 159 ? 12.752 -4.198 24.174 1.00 81.75 159 LEU A C 1
ATOM 1279 O O . LEU A 1 159 ? 12.227 -5.141 23.595 1.00 81.75 159 LEU A O 1
ATOM 1283 N N . GLU A 1 160 ? 12.412 -3.865 25.421 1.00 83.81 160 GLU A N 1
ATOM 1284 C CA . GLU A 1 160 ? 11.374 -4.573 26.189 1.00 83.81 160 GLU A CA 1
ATOM 1285 C C . GLU A 1 160 ? 10.018 -4.537 25.455 1.00 83.81 160 GLU A C 1
ATOM 1287 O O . GLU A 1 160 ? 9.392 -5.579 25.260 1.00 83.81 160 GLU A O 1
ATOM 1292 N N . ASN A 1 161 ? 9.615 -3.375 24.931 1.00 79.06 161 ASN A N 1
ATOM 1293 C CA . ASN A 1 161 ? 8.388 -3.234 24.136 1.00 79.06 161 ASN A CA 1
ATOM 1294 C C . ASN A 1 161 ? 8.421 -4.023 22.819 1.00 79.06 161 ASN A C 1
ATOM 1296 O O . ASN A 1 161 ? 7.390 -4.532 22.381 1.00 79.06 161 ASN A O 1
ATOM 1300 N N . LEU A 1 162 ? 9.593 -4.136 22.185 1.00 78.31 162 LEU A N 1
ATOM 1301 C CA . LEU A 1 162 ? 9.765 -4.965 20.996 1.00 78.31 162 LEU A CA 1
ATOM 1302 C C . LEU A 1 162 ? 9.473 -6.436 21.314 1.00 78.31 162 LEU A C 1
ATOM 1304 O O . LEU A 1 162 ? 8.705 -7.064 20.589 1.00 78.31 162 LEU A O 1
ATOM 1308 N N . PHE A 1 163 ? 10.045 -6.974 22.392 1.00 77.44 163 PHE A N 1
ATOM 1309 C CA . PHE A 1 163 ? 9.856 -8.379 22.765 1.00 77.44 163 PHE A CA 1
ATOM 1310 C C . PHE A 1 163 ? 8.433 -8.691 23.238 1.00 77.44 163 PHE A C 1
ATOM 1312 O O . PHE A 1 163 ? 7.957 -9.787 22.978 1.00 77.44 163 PHE A O 1
ATOM 1319 N N . LEU A 1 164 ? 7.731 -7.733 23.853 1.00 75.62 164 LEU A N 1
ATOM 1320 C CA . LEU A 1 164 ? 6.323 -7.887 24.256 1.00 75.62 164 LEU A CA 1
ATOM 1321 C C . LEU A 1 164 ? 5.331 -7.898 23.079 1.00 75.62 164 LEU A C 1
ATOM 1323 O O . LEU A 1 164 ? 4.162 -8.224 23.267 1.00 75.62 164 LEU A O 1
ATOM 1327 N N . SE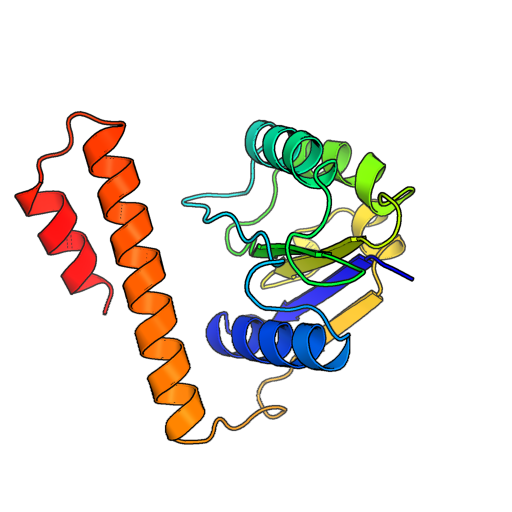R A 1 165 ? 5.765 -7.508 21.876 1.00 64.94 165 SER A N 1
ATOM 1328 C CA . SER A 1 165 ? 4.919 -7.487 20.673 1.00 64.94 165 SER A CA 1
ATOM 1329 C C . SER A 1 165 ? 4.865 -8.822 19.909 1.00 64.94 165 SER A C 1
ATOM 1331 O O . SER A 1 165 ? 4.204 -8.894 18.867 1.00 64.94 165 SER A O 1
ATOM 1333 N N . PHE A 1 166 ? 5.540 -9.858 20.424 1.00 62.78 166 PHE A N 1
ATOM 1334 C CA . PHE A 1 166 ? 5.606 -11.226 19.893 1.00 62.78 166 PHE A CA 1
ATOM 1335 C C . PHE A 1 166 ? 5.029 -12.229 20.889 1.00 62.78 166 PHE A C 1
ATOM 1337 O O . PHE A 1 166 ? 4.425 -13.213 20.404 1.00 62.78 166 PHE A O 1
#

pLDDT: mean 87.71, std 8.95, range [60.28, 97.62]

Sequence (166 aa):
MHSFLIVSRDKKKASLYISDFLKKKGIYPIDISQPVYEKAVGIEDVRNIQKSILFKPFKGKSKAIVIEAYEGITTEAQNALLKILEEPPINTIIVVSIPKKELLLPTIISRCKIIELQGNDLALSREENIQYLYLNFLRQLQKTYTIIKSTNVNQRIALENLFLSF

Radius of gyration: 16.27 Å; chains: 1; bounding box: 33×39×43 Å

Secondary structure (DSSP, 8-state):
--EEEEE-S-HHHHHHHHHHHHHHTT--GGGEE----SSSB-HHHHHHHHHHTTSPPSSSS-EEEEEE-TT-B-HHHHHHHHHHHHSPPTTEEEEEEES-GGGS-HHHHTTSEEEEPPTTS-PPPHHHHHHHHHHHHHHHHHHHHHHHHHS---HHHHHHHHHTT-

Foldseek 3Di:
DFAAEEAALDPLVRVLCVVVVCVVVVADPQQEAEDDDPAAAELVNLVVVVVVQPDQGPPDNAGEYEAEGANAHDPNNLVSCLVCLVPPPPRYHYYYYYHDPVSHDPSSVVSHHYDYDDDPPDDDDPVSVVVSVVVVLVVLVVVLVVPVVVDVDDNVVSVVVSVVVD